Protein AF-R9MIV1-F1 (afdb_monomer_lite)

Foldseek 3Di:
DPPQAADDQCAAQQQQGLLLDPCNLVVQDCGHRSDPNDDDDPVSVVCVVQVNDNHPCPGPCPPDPCPVCQLPPPDDPRSVCRVVSVVVCVVVHPVVSSVVSVVVSVVSVVCCVPPVPPDDPDDDPDPVPPPDDD

pLDDT: mean 86.4, std 15.39, range [37.88, 98.06]

Secondary structure (DSSP, 8-state):
-TT-B-S--SS-TTS--GGG-HHHHTTS---TTBSTTPPP-HHHHHHHHTT--SSGGGSTT-S-GGGTTTT-TT--HHHHTHHHHHHHHHHH-HHHHHHHHHHHHHHHHHHHHHS--SS-SS----TTT-S---

Structure (mmCIF, N/CA/C/O backbone):
data_AF-R9MIV1-F1
#
_entry.id   AF-R9MIV1-F1
#
loop_
_atom_site.group_PDB
_atom_site.id
_atom_site.type_symbol
_atom_site.label_atom_id
_atom_site.label_alt_id
_atom_site.label_comp_id
_atom_site.label_asym_id
_atom_site.label_entity_id
_atom_site.label_seq_id
_atom_site.pdbx_PDB_ins_code
_atom_site.Cartn_x
_atom_site.Cartn_y
_atom_site.Cartn_z
_atom_site.occupancy
_atom_site.B_iso_or_equiv
_atom_site.auth_seq_id
_atom_site.auth_comp_id
_atom_site.auth_asym_id
_atom_site.auth_atom_id
_atom_site.pdbx_PDB_model_num
ATOM 1 N N . MET A 1 1 ? 6.043 11.638 7.474 1.00 81.25 1 MET A N 1
ATOM 2 C CA . MET A 1 1 ? 5.109 11.832 8.616 1.00 81.25 1 MET A CA 1
ATOM 3 C C . MET A 1 1 ? 5.818 11.528 9.929 1.00 81.25 1 MET A C 1
ATOM 5 O O . MET A 1 1 ? 6.495 10.511 10.000 1.00 81.25 1 MET A O 1
ATOM 9 N N . LYS A 1 2 ? 5.679 12.375 10.958 1.00 81.12 2 LYS A N 1
ATOM 10 C CA . LYS A 1 2 ? 6.316 12.145 12.268 1.00 81.12 2 LYS A CA 1
ATOM 11 C C . LYS A 1 2 ? 5.676 10.936 12.967 1.00 81.12 2 LYS A C 1
ATOM 13 O O . LYS A 1 2 ? 4.454 10.849 13.002 1.00 81.12 2 LYS A O 1
ATOM 18 N N . ASN A 1 3 ? 6.492 10.039 13.524 1.00 85.62 3 ASN A N 1
ATOM 19 C CA . ASN A 1 3 ? 6.069 8.878 14.328 1.00 85.62 3 ASN A CA 1
ATOM 20 C C . ASN A 1 3 ? 5.138 7.865 13.626 1.00 85.62 3 ASN A C 1
ATOM 22 O O . ASN A 1 3 ? 4.421 7.129 14.302 1.00 85.62 3 ASN A O 1
ATOM 26 N N . PHE A 1 4 ? 5.142 7.813 12.292 1.00 92.00 4 PHE A N 1
ATOM 27 C CA . PHE A 1 4 ? 4.412 6.805 11.523 1.00 92.00 4 PHE A CA 1
ATOM 28 C C . PHE A 1 4 ? 5.407 5.904 10.795 1.00 92.00 4 PHE A C 1
ATOM 30 O O . PHE A 1 4 ? 5.946 6.285 9.752 1.00 92.00 4 PHE A O 1
ATOM 37 N N . THR A 1 5 ? 5.655 4.730 11.371 1.00 93.25 5 THR A N 1
ATOM 38 C CA . THR A 1 5 ? 6.549 3.710 10.823 1.00 93.25 5 THR A CA 1
ATOM 39 C C . THR A 1 5 ? 5.821 2.380 10.675 1.00 93.25 5 THR A C 1
ATOM 41 O O . THR A 1 5 ? 4.951 2.056 11.483 1.00 93.25 5 THR A O 1
ATOM 44 N N . ARG A 1 6 ? 6.146 1.629 9.620 1.00 94.56 6 ARG A N 1
ATOM 45 C CA . ARG A 1 6 ? 5.585 0.298 9.336 1.00 94.56 6 ARG A CA 1
AT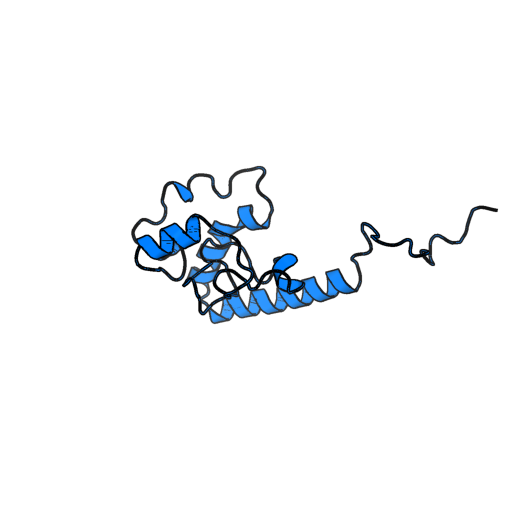OM 46 C C . ARG A 1 6 ? 6.706 -0.666 8.979 1.00 94.56 6 ARG A C 1
ATOM 48 O O . ARG A 1 6 ? 7.730 -0.238 8.450 1.00 94.56 6 ARG A O 1
ATOM 55 N N . LEU A 1 7 ? 6.506 -1.946 9.285 1.00 91.19 7 LEU A N 1
ATOM 56 C CA . LEU A 1 7 ? 7.479 -2.991 8.961 1.00 91.19 7 LEU A CA 1
ATOM 57 C C . LEU A 1 7 ? 7.313 -3.458 7.515 1.00 91.19 7 LEU A C 1
ATOM 59 O O . LEU A 1 7 ? 8.302 -3.615 6.804 1.00 91.19 7 LEU A O 1
ATOM 63 N N . ASP A 1 8 ? 6.070 -3.657 7.069 1.00 92.69 8 ASP A N 1
ATOM 64 C CA . ASP A 1 8 ? 5.791 -4.086 5.702 1.00 92.69 8 ASP A CA 1
ATOM 65 C C . ASP A 1 8 ? 5.557 -2.875 4.788 1.00 92.69 8 ASP A C 1
ATOM 67 O O . ASP A 1 8 ? 4.500 -2.233 4.796 1.00 92.69 8 ASP A O 1
ATOM 71 N N . LEU A 1 9 ? 6.567 -2.569 3.973 1.00 93.06 9 LEU A N 1
ATOM 72 C CA . LEU A 1 9 ? 6.523 -1.492 2.982 1.00 93.06 9 LEU A CA 1
ATOM 73 C C . LEU A 1 9 ? 6.100 -1.979 1.590 1.00 93.06 9 LEU A C 1
ATOM 75 O O . LEU A 1 9 ? 5.984 -1.163 0.677 1.00 93.06 9 LEU A O 1
ATOM 79 N N . SER A 1 10 ? 5.825 -3.280 1.419 1.00 93.25 10 SER A N 1
ATOM 80 C CA . SER A 1 10 ? 5.468 -3.835 0.108 1.00 93.25 10 SER A CA 1
ATOM 81 C C . SER A 1 10 ? 4.101 -3.345 -0.390 1.00 93.25 10 SER A C 1
ATOM 83 O O . SER A 1 10 ? 3.878 -3.137 -1.585 1.00 93.25 10 SER A O 1
ATOM 85 N N . LEU A 1 11 ? 3.196 -3.114 0.561 1.00 95.88 11 LEU A N 1
ATOM 86 C CA . LEU A 1 11 ? 1.829 -2.660 0.363 1.00 95.88 11 LEU A CA 1
ATOM 87 C C . LEU A 1 11 ? 1.529 -1.537 1.355 1.00 95.88 11 LEU A C 1
ATOM 89 O O . LEU A 1 11 ? 1.871 -1.619 2.542 1.00 95.88 11 LEU A O 1
ATOM 93 N N . SER A 1 12 ? 0.867 -0.484 0.885 1.00 95.81 12 SER A N 1
ATOM 94 C CA . SER A 1 12 ? 0.482 0.618 1.752 1.00 95.81 12 SER A CA 1
ATOM 95 C C . SER A 1 12 ? -0.556 0.179 2.782 1.00 95.81 12 SER A C 1
ATOM 97 O O . SER A 1 12 ? -1.288 -0.794 2.592 1.00 95.81 12 SER A O 1
ATOM 99 N N . LEU A 1 13 ? -0.652 0.951 3.864 1.00 96.62 13 LEU A N 1
ATOM 100 C CA . LEU A 1 13 ? -1.673 0.793 4.898 1.00 96.62 13 LEU A CA 1
ATOM 101 C C . LEU A 1 13 ? -3.086 0.669 4.299 1.00 96.62 13 LEU A C 1
ATOM 103 O O . LEU A 1 13 ? -3.898 -0.101 4.809 1.00 96.62 13 LEU A O 1
ATOM 107 N N . CYS A 1 14 ? -3.364 1.413 3.223 1.00 95.50 14 CYS A N 1
ATOM 108 C CA . CYS A 1 14 ? -4.673 1.472 2.583 1.00 95.50 14 CYS A CA 1
ATOM 109 C C . CYS A 1 14 ? -4.838 0.568 1.353 1.00 95.50 14 CYS A C 1
ATOM 111 O O . CYS A 1 14 ? -5.838 0.675 0.653 1.00 95.50 14 CYS A O 1
ATOM 113 N N . GLY A 1 15 ? -3.865 -0.303 1.070 1.00 95.25 15 GLY A N 1
ATOM 114 C CA . GLY A 1 15 ? -3.929 -1.225 -0.067 1.00 95.25 15 GLY A CA 1
ATOM 115 C C . GLY A 1 15 ? -3.344 -0.698 -1.374 1.00 95.25 15 GLY A C 1
ATOM 116 O O . GLY A 1 15 ? -3.360 -1.411 -2.366 1.00 95.25 15 GLY A O 1
ATOM 117 N N . LEU A 1 16 ? -2.782 0.515 -1.403 1.00 93.94 16 LEU A N 1
ATOM 118 C CA . LEU A 1 16 ? -2.031 0.977 -2.575 1.00 93.94 16 LEU A CA 1
ATOM 119 C C . LEU A 1 16 ? -0.730 0.192 -2.707 1.00 93.94 16 LEU A C 1
ATOM 121 O O . LEU A 1 16 ? 0.027 0.038 -1.745 1.00 93.94 16 LEU A O 1
ATOM 125 N N . ASN A 1 17 ? -0.433 -0.244 -3.921 1.00 94.38 17 ASN A N 1
ATOM 126 C CA . ASN A 1 17 ? 0.693 -1.119 -4.181 1.00 94.38 17 ASN A CA 1
ATOM 127 C C . ASN A 1 17 ? 2.036 -0.368 -4.234 1.00 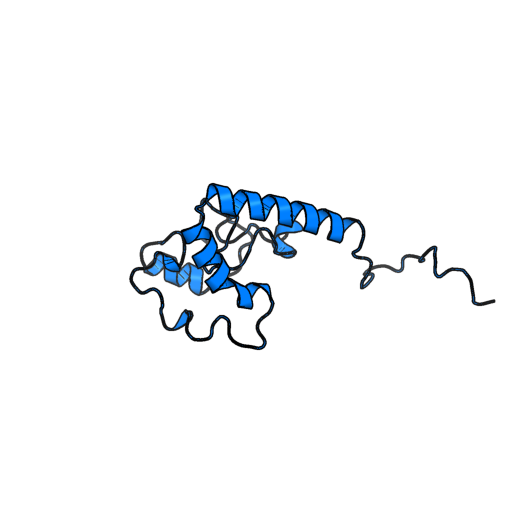94.38 17 ASN A C 1
ATOM 129 O O . ASN A 1 17 ? 2.477 0.072 -5.295 1.00 94.38 17 ASN A O 1
ATOM 133 N N . CYS A 1 18 ? 2.680 -0.188 -3.074 1.00 93.38 18 CYS A N 1
ATOM 134 C CA . CYS A 1 18 ? 3.929 0.568 -2.955 1.00 93.38 18 CYS A CA 1
ATOM 135 C C . CYS A 1 18 ? 5.051 -0.001 -3.836 1.00 93.38 18 CYS A C 1
ATOM 137 O O . CYS A 1 18 ? 5.719 0.783 -4.503 1.00 93.38 18 CYS A O 1
ATOM 139 N N . MET A 1 19 ? 5.209 -1.328 -3.918 1.00 93.00 19 MET A N 1
ATOM 140 C CA . MET A 1 19 ? 6.250 -1.964 -4.748 1.00 93.00 19 MET A CA 1
ATOM 141 C C . MET A 1 19 ? 6.105 -1.702 -6.246 1.00 93.00 19 MET A C 1
ATOM 143 O O . MET A 1 19 ? 7.089 -1.791 -6.969 1.00 93.00 19 MET A O 1
ATOM 147 N N . LEU A 1 20 ? 4.897 -1.374 -6.713 1.00 93.19 20 LEU A N 1
ATOM 148 C CA . LEU A 1 20 ? 4.613 -1.080 -8.122 1.00 93.19 20 LEU A CA 1
ATOM 149 C C . LEU A 1 20 ? 4.410 0.415 -8.385 1.00 93.19 20 LEU A C 1
ATOM 151 O O . LEU A 1 20 ? 4.023 0.818 -9.480 1.00 93.19 20 LEU A O 1
ATOM 155 N N . CYS A 1 21 ? 4.655 1.258 -7.383 1.00 90.44 21 CYS A N 1
ATOM 156 C CA . CYS A 1 21 ? 4.571 2.700 -7.523 1.00 90.44 21 CYS A CA 1
ATOM 157 C C . CYS A 1 21 ? 5.873 3.240 -8.118 1.00 90.44 21 CYS A C 1
ATOM 159 O O . CYS A 1 21 ? 6.939 3.082 -7.523 1.00 90.44 21 CYS A O 1
ATOM 161 N N . SER A 1 22 ? 5.784 3.959 -9.239 1.00 87.00 22 SER A N 1
ATOM 162 C CA . SER A 1 22 ? 6.943 4.595 -9.881 1.00 87.00 22 SER A CA 1
ATOM 163 C C . SER A 1 22 ? 7.729 5.497 -8.926 1.00 87.00 22 SER A C 1
ATOM 165 O O . SER A 1 22 ? 8.952 5.448 -8.926 1.00 87.00 22 SER A O 1
ATOM 167 N N . MET A 1 23 ? 7.045 6.245 -8.052 1.00 90.06 23 MET A N 1
ATOM 168 C CA . MET A 1 23 ? 7.688 7.108 -7.052 1.00 90.06 23 MET A CA 1
ATOM 169 C C . MET A 1 23 ? 8.493 6.324 -6.013 1.00 90.06 23 MET A C 1
ATOM 171 O O . MET A 1 23 ? 9.495 6.827 -5.510 1.00 90.06 23 MET A O 1
ATOM 175 N N . HIS A 1 24 ? 8.042 5.122 -5.647 1.00 91.69 24 HIS A N 1
ATOM 176 C CA . HIS A 1 24 ? 8.780 4.267 -4.721 1.00 91.69 24 HIS A CA 1
ATOM 177 C C . HIS A 1 24 ? 9.966 3.606 -5.424 1.00 91.69 24 HIS A C 1
ATOM 179 O O . HIS A 1 24 ? 11.086 3.673 -4.927 1.00 91.69 24 HIS A O 1
ATOM 185 N N . ILE A 1 25 ? 9.732 3.060 -6.620 1.00 89.94 25 ILE A N 1
ATOM 186 C CA . ILE A 1 25 ? 10.758 2.421 -7.451 1.00 89.94 25 ILE A CA 1
ATOM 187 C C . ILE A 1 25 ? 11.897 3.391 -7.791 1.00 89.94 25 ILE A C 1
ATOM 189 O O . ILE A 1 25 ? 13.059 2.999 -7.765 1.00 89.94 25 ILE A O 1
ATOM 193 N N . SER A 1 26 ? 11.592 4.662 -8.062 1.00 88.25 26 SER A N 1
ATOM 194 C CA . SER A 1 26 ? 12.598 5.688 -8.362 1.00 88.25 26 SER A CA 1
ATOM 195 C C . SER A 1 26 ? 13.298 6.258 -7.118 1.00 88.25 26 SER A C 1
ATOM 197 O O . SER A 1 26 ? 14.070 7.207 -7.236 1.00 88.25 26 SER A O 1
ATOM 199 N N . GLY A 1 27 ? 12.990 5.757 -5.916 1.00 89.75 27 GLY A N 1
ATOM 200 C CA . GLY A 1 27 ? 13.583 6.212 -4.655 1.00 89.75 27 GLY A CA 1
ATOM 201 C C . GLY A 1 27 ? 13.082 7.568 -4.141 1.00 89.75 27 GLY A C 1
ATOM 202 O O . GLY A 1 27 ? 13.616 8.082 -3.162 1.00 89.75 27 GLY A O 1
ATOM 203 N N . HIS A 1 28 ? 12.057 8.167 -4.758 1.00 90.94 28 HIS A N 1
ATOM 204 C CA . HIS A 1 28 ? 11.500 9.458 -4.323 1.00 90.94 28 HIS A CA 1
ATOM 205 C C . HIS A 1 28 ? 10.485 9.333 -3.178 1.00 90.94 28 HIS A C 1
ATOM 207 O O . HIS A 1 28 ? 10.221 10.302 -2.469 1.00 90.94 28 HIS A O 1
ATOM 213 N N . CYS A 1 29 ? 9.893 8.153 -3.006 1.00 92.69 29 CYS A N 1
ATOM 214 C CA . CYS A 1 29 ? 8.959 7.838 -1.935 1.00 92.69 29 CYS A CA 1
ATOM 215 C C . CYS A 1 29 ? 9.514 6.671 -1.110 1.00 92.69 29 CYS A C 1
ATOM 217 O O . CYS A 1 29 ? 9.790 5.614 -1.679 1.00 92.69 29 CYS A O 1
ATOM 219 N N . PRO A 1 30 ? 9.613 6.787 0.224 1.00 93.50 30 PRO A N 1
ATOM 220 C CA . PRO A 1 30 ? 10.144 5.714 1.071 1.00 93.50 30 PRO A CA 1
ATOM 221 C C . PRO A 1 30 ? 9.162 4.539 1.251 1.00 93.50 30 PRO A C 1
ATOM 223 O O . PRO A 1 30 ? 9.466 3.582 1.953 1.00 93.50 30 PRO A O 1
ATOM 226 N N . GLY A 1 31 ? 7.962 4.611 0.665 1.00 94.12 31 GLY A N 1
ATOM 227 C CA . GLY A 1 31 ? 6.874 3.673 0.931 1.00 94.12 31 GLY A CA 1
ATOM 228 C C . GLY A 1 31 ? 6.064 4.071 2.168 1.00 94.12 31 GLY A C 1
ATOM 229 O O . GLY A 1 31 ? 6.517 4.812 3.045 1.00 94.12 31 GLY A O 1
ATOM 230 N N . CYS A 1 32 ? 4.818 3.605 2.242 1.00 95.62 32 CYS A N 1
ATOM 231 C CA . CYS A 1 32 ? 3.884 3.993 3.300 1.00 95.62 32 CYS A CA 1
ATOM 232 C C . CYS A 1 32 ? 4.377 3.532 4.681 1.00 95.62 32 CYS A C 1
ATOM 234 O O . CYS A 1 32 ? 4.307 2.346 5.000 1.00 95.62 32 CYS A O 1
ATOM 236 N N . GLY A 1 33 ? 4.834 4.479 5.506 1.00 95.00 33 GLY A N 1
ATOM 237 C CA . GLY A 1 33 ? 5.448 4.183 6.805 1.00 95.00 33 GLY A CA 1
ATOM 238 C C . GLY A 1 33 ? 6.965 3.964 6.749 1.00 95.00 33 GLY A C 1
ATOM 239 O O . GLY A 1 33 ? 7.553 3.599 7.756 1.00 95.00 33 GLY A O 1
ATOM 240 N N . GLY A 1 34 ? 7.622 4.229 5.618 1.00 93.94 34 GLY A N 1
ATOM 241 C CA . GLY A 1 34 ? 9.081 4.140 5.467 1.00 93.94 34 GLY A CA 1
ATOM 242 C C . GLY A 1 34 ? 9.886 5.320 6.036 1.00 93.94 34 GLY A C 1
ATOM 243 O O . GLY A 1 34 ? 11.080 5.412 5.786 1.00 93.94 34 GLY A O 1
ATOM 244 N N . GLY A 1 35 ? 9.263 6.237 6.790 1.00 87.94 35 GLY A N 1
ATOM 245 C CA . GLY A 1 35 ? 9.965 7.354 7.445 1.00 87.94 35 GLY A CA 1
ATOM 246 C C . GLY A 1 35 ? 9.918 8.700 6.705 1.00 87.94 35 GLY A C 1
ATOM 247 O O . GLY A 1 35 ? 8.853 9.121 6.226 1.00 87.94 35 GLY A O 1
ATOM 248 N N . GLU A 1 36 ? 11.042 9.426 6.716 1.00 85.12 36 GLU A N 1
ATOM 249 C CA . GLU A 1 36 ? 11.190 10.756 6.102 1.00 85.12 36 GLU A CA 1
ATOM 250 C C . GLU A 1 36 ? 10.938 10.711 4.586 1.00 85.12 36 GLU A C 1
ATOM 252 O O . GLU A 1 36 ? 11.225 9.720 3.927 1.00 85.12 36 GLU A O 1
ATOM 257 N N . GLY A 1 37 ? 10.328 11.763 4.031 1.00 83.75 37 GLY A N 1
ATOM 258 C CA . GLY A 1 37 ? 9.868 11.799 2.632 1.00 83.75 37 GLY A CA 1
ATOM 259 C C . GLY A 1 37 ? 8.394 11.418 2.432 1.00 83.75 37 GLY A C 1
ATOM 260 O O . GLY A 1 37 ? 7.787 11.805 1.435 1.00 83.75 37 GLY A O 1
ATOM 261 N N . ASN A 1 38 ? 7.757 10.756 3.409 1.00 88.25 38 ASN A N 1
ATOM 262 C CA . ASN A 1 38 ? 6.309 10.525 3.367 1.00 88.25 38 ASN A CA 1
ATOM 263 C C . ASN A 1 38 ? 5.512 11.818 3.577 1.00 88.25 38 ASN A C 1
ATOM 265 O O . ASN A 1 38 ? 5.560 12.412 4.667 1.00 88.25 38 ASN A O 1
ATOM 269 N N . GLN A 1 39 ? 4.709 12.167 2.570 1.00 85.88 39 GLN A N 1
ATOM 270 C CA . GLN A 1 39 ? 3.722 13.246 2.614 1.00 85.88 39 GLN A CA 1
ATOM 271 C C . GLN A 1 39 ? 2.681 13.020 3.715 1.00 85.88 39 GLN A C 1
ATOM 273 O O . GLN A 1 39 ? 2.484 11.903 4.204 1.00 85.88 39 GLN A O 1
ATOM 278 N N . SER A 1 40 ? 2.000 14.092 4.123 1.00 89.94 40 SER A N 1
ATOM 279 C CA . SER A 1 40 ? 0.907 13.967 5.089 1.00 89.94 40 SER A CA 1
ATOM 280 C C . SER A 1 40 ? -0.244 13.144 4.496 1.00 89.94 40 SER A C 1
ATOM 282 O O . SER A 1 40 ? -0.715 13.410 3.395 1.00 89.94 40 SER A O 1
ATOM 284 N N . CYS A 1 41 ? -0.701 12.129 5.229 1.00 93.19 41 CYS A N 1
ATOM 285 C CA . CYS A 1 41 ? -1.764 11.228 4.793 1.00 93.19 41 CYS A CA 1
ATOM 286 C C . CYS A 1 41 ? -2.876 11.190 5.848 1.00 93.19 41 CYS A C 1
ATOM 288 O O . CYS A 1 41 ? -2.607 11.030 7.040 1.00 93.19 41 CYS A O 1
ATOM 290 N N . LYS A 1 42 ? -4.135 11.361 5.421 1.00 94.44 42 LYS A N 1
ATOM 291 C CA . LYS A 1 42 ? -5.310 11.275 6.308 1.00 94.44 42 LYS A CA 1
ATOM 292 C C . LYS A 1 42 ? -5.501 9.853 6.847 1.00 94.44 42 LYS A C 1
ATOM 294 O O . LYS A 1 42 ? -5.689 9.693 8.044 1.00 94.44 42 LYS A O 1
ATOM 299 N N . ILE A 1 43 ? -5.343 8.836 5.997 1.00 95.06 43 ILE A N 1
ATOM 300 C CA . ILE A 1 43 ? -5.523 7.428 6.387 1.00 95.06 43 ILE A CA 1
ATOM 301 C C . ILE A 1 43 ? -4.455 6.985 7.396 1.00 95.06 43 ILE A C 1
ATOM 303 O O . ILE A 1 43 ? -4.766 6.296 8.360 1.00 95.06 43 ILE A O 1
ATOM 307 N N . ALA A 1 44 ? -3.206 7.432 7.235 1.00 95.56 44 ALA A N 1
ATOM 308 C CA . ALA A 1 44 ? -2.149 7.153 8.208 1.00 95.56 44 ALA A CA 1
ATOM 309 C C . ALA A 1 44 ? -2.383 7.842 9.565 1.00 95.56 44 ALA A C 1
ATOM 311 O O . ALA A 1 44 ? -2.008 7.302 10.598 1.00 95.56 44 ALA A O 1
ATOM 312 N N . ARG A 1 45 ? -3.003 9.030 9.588 1.00 95.81 45 ARG A N 1
ATOM 313 C CA . ARG A 1 45 ? -3.417 9.673 10.848 1.00 95.81 45 ARG A CA 1
ATOM 314 C C . ARG A 1 45 ? -4.559 8.913 11.513 1.00 95.81 45 ARG A C 1
ATOM 316 O O . ARG A 1 45 ? -4.429 8.565 12.680 1.00 95.81 45 ARG A O 1
ATOM 323 N N . CYS A 1 46 ? -5.581 8.562 10.735 1.00 96.62 46 CYS A N 1
ATOM 324 C CA . CYS A 1 46 ? -6.680 7.713 11.184 1.00 96.62 46 CYS A CA 1
ATOM 325 C C . CYS A 1 46 ? -6.158 6.392 11.780 1.00 96.62 46 CYS A C 1
ATOM 327 O O . CYS A 1 46 ? -6.524 6.039 12.893 1.00 96.62 46 CYS A O 1
ATOM 329 N N . SER A 1 47 ? -5.212 5.688 11.146 1.00 95.88 47 SER A N 1
ATOM 330 C CA . SER A 1 47 ? -4.690 4.457 11.760 1.00 95.88 47 SER A CA 1
ATOM 331 C C . SER A 1 47 ? -3.991 4.706 13.094 1.00 95.88 47 SER A C 1
ATOM 333 O O . SER A 1 47 ? -4.153 3.904 14.007 1.00 95.88 47 SER A O 1
ATOM 335 N N . MET A 1 48 ? -3.259 5.812 13.254 1.00 94.81 48 MET A N 1
ATOM 336 C CA . MET A 1 48 ? -2.637 6.153 14.536 1.00 94.81 48 MET A CA 1
ATOM 337 C C . MET A 1 48 ? -3.659 6.418 15.647 1.00 94.81 48 MET A C 1
ATOM 339 O O . MET A 1 48 ? -3.375 6.090 16.796 1.00 94.81 48 MET A O 1
ATOM 343 N N . GLU A 1 49 ? -4.828 6.957 15.306 1.00 95.50 49 GLU A N 1
ATOM 344 C CA . GLU A 1 49 ? -5.945 7.194 16.231 1.00 95.50 49 GLU A CA 1
ATOM 345 C C . GLU A 1 49 ? -6.684 5.889 16.588 1.00 95.50 49 GLU A C 1
ATOM 347 O O . GLU A 1 49 ? -7.124 5.722 17.722 1.00 95.50 49 GLU A O 1
ATOM 352 N N . HIS A 1 50 ? -6.726 4.912 15.675 1.00 95.69 50 HIS A N 1
ATOM 353 C CA . HIS A 1 50 ? -7.425 3.628 15.853 1.00 95.69 50 HIS A CA 1
ATOM 354 C C . HIS A 1 50 ? -6.491 2.473 16.271 1.00 95.69 50 HIS A C 1
ATOM 356 O O . HIS A 1 50 ? -6.728 1.306 15.952 1.00 95.69 50 HIS A O 1
ATOM 362 N N . GLY A 1 51 ? -5.406 2.776 16.992 1.00 94.31 51 GLY A N 1
ATOM 363 C CA . GLY A 1 51 ? -4.526 1.754 17.576 1.00 94.31 51 GLY A CA 1
ATOM 364 C C . GLY A 1 51 ? -3.480 1.161 16.626 1.00 94.31 51 GLY A C 1
ATOM 365 O O . GLY A 1 51 ? -2.929 0.102 16.914 1.00 94.31 51 GLY A O 1
ATOM 366 N N . ARG A 1 52 ? -3.171 1.852 15.524 1.00 95.44 52 ARG A N 1
ATOM 367 C CA . ARG A 1 52 ? -2.112 1.529 14.547 1.00 95.44 52 ARG A CA 1
ATOM 368 C C . ARG A 1 52 ? -2.237 0.129 13.928 1.00 95.44 52 ARG A C 1
ATOM 370 O O . ARG A 1 52 ? -1.270 -0.632 13.968 1.00 95.44 52 ARG A O 1
ATOM 377 N N . PRO A 1 53 ? -3.386 -0.235 13.328 1.00 95.81 53 PRO A N 1
ATOM 378 C CA . PRO A 1 53 ? -3.466 -1.478 12.574 1.00 95.81 53 PRO A CA 1
ATOM 379 C C . PRO A 1 53 ? -2.447 -1.462 11.424 1.00 95.81 53 PRO A C 1
ATOM 381 O O . PRO A 1 53 ? -2.274 -0.443 10.756 1.00 95.81 53 PRO A O 1
ATOM 384 N N . GLU A 1 54 ? -1.798 -2.601 11.168 1.00 95.06 54 GLU A N 1
ATOM 385 C CA . GLU A 1 54 ? -0.779 -2.712 10.107 1.00 95.06 54 GLU A CA 1
ATOM 386 C C . GLU A 1 54 ? -1.364 -2.428 8.708 1.00 95.06 54 GLU A C 1
ATOM 388 O O . GLU A 1 54 ? -0.671 -1.921 7.822 1.00 95.06 54 GLU A O 1
ATOM 393 N N . TYR A 1 55 ? -2.657 -2.722 8.533 1.00 97.00 55 TYR A N 1
ATOM 394 C CA . TYR A 1 55 ?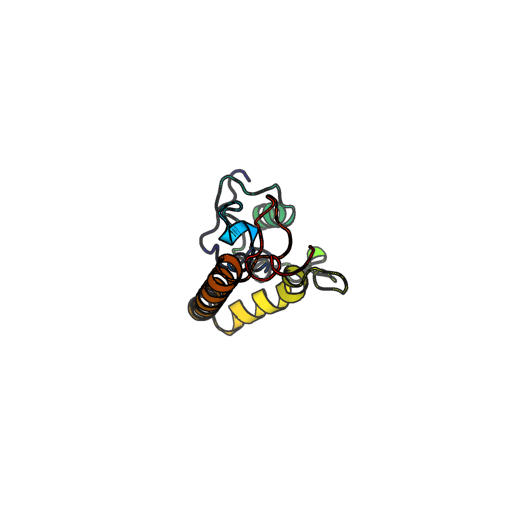 -3.458 -2.474 7.334 1.00 97.00 55 TYR A CA 1
ATOM 395 C C . TYR A 1 55 ? -4.867 -2.038 7.721 1.00 97.00 55 TYR A C 1
ATOM 397 O O . TYR A 1 55 ? -5.397 -2.488 8.738 1.00 97.00 55 TYR A O 1
ATOM 405 N N . CYS A 1 56 ? -5.519 -1.227 6.88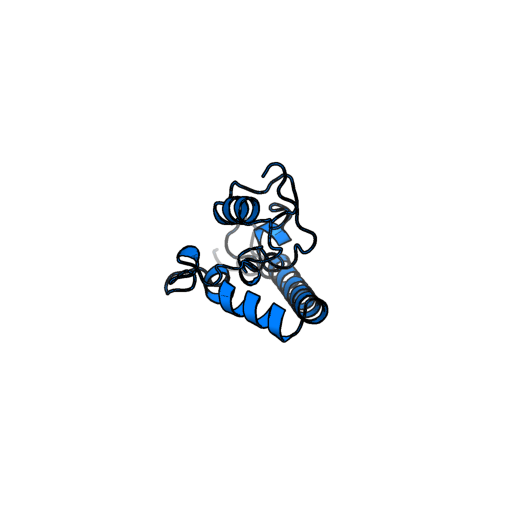9 1.00 97.00 56 CYS A N 1
ATOM 406 C CA . CYS A 1 56 ? -6.894 -0.797 7.137 1.00 97.00 56 CYS A CA 1
ATOM 407 C C . CYS A 1 56 ? -7.864 -1.974 7.293 1.00 97.00 56 CYS A C 1
ATOM 409 O O . CYS A 1 56 ? -8.709 -1.907 8.176 1.00 97.00 56 CYS A O 1
ATOM 411 N N . ASN A 1 57 ? -7.694 -3.077 6.551 1.00 96.25 57 ASN A N 1
ATOM 412 C CA . ASN A 1 57 ? -8.522 -4.284 6.703 1.00 96.25 57 ASN A CA 1
ATOM 413 C C . ASN A 1 57 ? -8.320 -5.048 8.027 1.00 96.25 57 ASN A C 1
ATOM 415 O O . ASN A 1 57 ? -8.975 -6.061 8.263 1.00 96.25 57 ASN A O 1
ATOM 419 N N . LYS A 1 58 ? -7.410 -4.585 8.892 1.00 96.19 58 LYS A N 1
ATOM 420 C CA . LYS A 1 58 ? -7.241 -5.058 10.275 1.00 96.19 58 LYS A CA 1
ATOM 421 C C . LYS A 1 58 ? -7.818 -4.089 11.311 1.00 96.19 58 LYS A C 1
ATOM 423 O O . LYS A 1 58 ? -7.787 -4.400 12.499 1.00 96.19 58 LYS A O 1
ATOM 428 N N . CYS A 1 59 ? -8.329 -2.931 10.892 1.00 97.38 59 CYS A N 1
ATOM 429 C CA . CYS A 1 59 ? -9.085 -2.046 11.770 1.00 97.38 59 CYS A CA 1
ATOM 430 C C . CYS A 1 59 ? -10.427 -2.697 12.135 1.00 97.38 59 CYS A C 1
ATOM 432 O O . CYS A 1 59 ? -11.063 -3.321 11.289 1.00 97.38 59 CYS A O 1
ATOM 434 N N . LYS A 1 60 ? -10.882 -2.521 13.380 1.00 96.19 60 LYS A N 1
ATOM 435 C CA . LYS A 1 60 ? -12.165 -3.071 13.858 1.00 96.19 60 LYS A CA 1
ATOM 436 C C . LYS A 1 60 ? -13.381 -2.468 13.153 1.00 96.19 60 LYS A C 1
ATOM 438 O O . LYS A 1 60 ? -14.428 -3.095 13.110 1.00 96.19 60 LYS A O 1
ATOM 443 N N . GLU A 1 61 ? -13.226 -1.260 12.626 1.00 96.12 61 GLU A N 1
ATOM 444 C CA . GLU A 1 61 ? -14.270 -0.522 11.912 1.00 96.12 61 GLU A CA 1
ATOM 445 C C . GLU A 1 61 ? -14.238 -0.778 10.403 1.00 96.12 61 GLU A C 1
ATOM 447 O O . GLU A 1 61 ? -14.992 -0.166 9.658 1.00 96.12 61 GLU A O 1
ATOM 452 N N . TYR A 1 62 ? -13.345 -1.645 9.923 1.00 95.12 62 TYR A N 1
ATOM 453 C CA . TYR A 1 62 ? -13.257 -1.943 8.503 1.00 95.12 62 TYR A CA 1
ATOM 454 C C . TYR A 1 62 ? -14.333 -2.953 8.068 1.00 95.12 62 TYR A C 1
ATOM 456 O O . TYR A 1 62 ? -14.479 -3.984 8.727 1.00 95.12 62 TYR A O 1
ATOM 464 N N . PRO A 1 63 ? -15.003 -2.747 6.919 1.00 94.56 63 PRO A N 1
ATOM 465 C CA . PRO A 1 63 ? -14.925 -1.575 6.041 1.00 94.56 63 PRO A CA 1
ATOM 466 C C . PRO A 1 63 ? -15.672 -0.363 6.629 1.00 94.56 63 PRO A C 1
ATOM 468 O O . PRO A 1 63 ? -16.792 -0.499 7.108 1.00 94.56 63 PRO A O 1
ATOM 471 N N . CYS A 1 64 ? -15.062 0.824 6.552 1.00 95.19 64 CYS A N 1
ATOM 472 C CA . CYS A 1 64 ? -15.645 2.087 7.025 1.00 95.19 64 CYS A CA 1
ATOM 473 C C . CYS A 1 64 ? -16.003 3.020 5.857 1.00 95.19 64 CYS A C 1
ATOM 475 O O . CYS A 1 64 ? -15.668 2.731 4.707 1.00 95.19 64 CYS A O 1
ATOM 477 N N . GLU A 1 65 ? -16.603 4.178 6.152 1.00 94.44 65 GLU A N 1
ATOM 478 C CA . GLU A 1 65 ? -16.978 5.213 5.167 1.00 94.44 65 GLU A CA 1
ATOM 479 C C . GL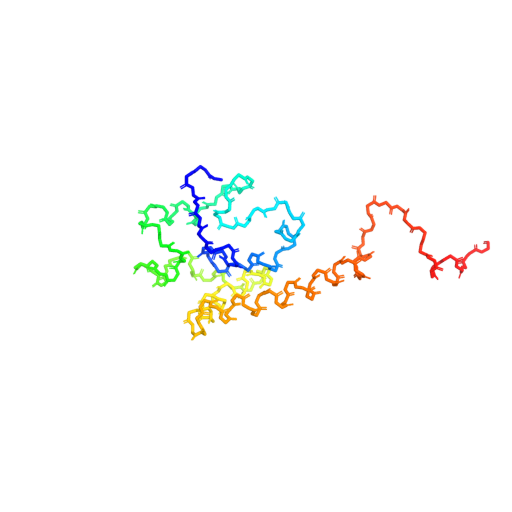U A 1 65 ? -15.825 5.631 4.239 1.00 94.44 65 GLU A C 1
ATOM 481 O O . GLU A 1 65 ? -16.034 5.917 3.066 1.00 94.44 65 GLU A O 1
ATOM 486 N N . THR A 1 66 ? -14.574 5.583 4.719 1.00 91.44 66 THR A N 1
ATOM 487 C CA . THR A 1 66 ? -13.395 5.901 3.892 1.00 91.44 66 THR A CA 1
ATOM 488 C C . THR A 1 66 ? -13.253 4.942 2.709 1.00 91.44 66 THR A C 1
ATOM 490 O O . THR A 1 66 ? -12.682 5.309 1.687 1.00 91.44 66 THR A O 1
ATOM 493 N N . TYR A 1 67 ? -13.745 3.708 2.851 1.00 91.88 67 TYR A N 1
ATOM 494 C CA . TYR A 1 67 ? -13.691 2.658 1.837 1.00 91.88 67 TYR A CA 1
ATOM 495 C C . TYR A 1 67 ? -14.970 2.555 0.999 1.00 91.88 67 TYR A C 1
ATOM 497 O O . TYR A 1 67 ? -15.048 1.708 0.101 1.00 91.88 67 TYR A O 1
ATOM 505 N N . GLU A 1 68 ? -15.962 3.409 1.235 1.00 91.25 68 GLU A N 1
ATOM 506 C CA . GLU A 1 68 ? -17.136 3.493 0.376 1.00 91.25 68 GLU A CA 1
ATOM 507 C C . GLU A 1 68 ? -16.740 4.150 -0.953 1.00 91.25 68 GLU A C 1
ATOM 509 O O . GLU A 1 68 ? -16.235 5.268 -0.989 1.00 91.25 68 GLU A O 1
ATOM 514 N N . GLY A 1 69 ? -16.858 3.412 -2.061 1.00 86.75 69 GLY A N 1
ATOM 515 C CA . GLY A 1 69 ? -16.489 3.907 -3.395 1.00 86.75 69 GLY A CA 1
ATOM 516 C C . GLY A 1 69 ? -15.012 4.286 -3.594 1.00 86.75 69 GLY A C 1
ATOM 517 O O . GLY A 1 69 ? -14.676 4.873 -4.616 1.00 86.75 69 GLY A O 1
ATOM 518 N N . ILE A 1 70 ? -14.109 3.951 -2.666 1.00 86.06 70 ILE A N 1
ATOM 519 C CA . ILE A 1 70 ? -12.680 4.317 -2.749 1.00 86.06 70 ILE A CA 1
ATOM 520 C C . ILE A 1 70 ? -11.979 3.751 -4.002 1.00 86.06 70 ILE A C 1
ATOM 522 O O . ILE A 1 70 ? -10.964 4.285 -4.450 1.00 86.06 70 ILE A O 1
ATOM 526 N N . ASP A 1 71 ? -12.516 2.664 -4.553 1.00 85.00 71 ASP A N 1
ATOM 527 C CA . ASP A 1 71 ? -12.108 1.956 -5.769 1.00 85.00 71 ASP A CA 1
ATOM 528 C C . ASP A 1 71 ? -13.109 2.133 -6.930 1.00 85.00 71 ASP A C 1
ATOM 530 O O . ASP A 1 71 ? -13.090 1.367 -7.895 1.00 85.00 71 ASP A O 1
ATOM 534 N N . ALA A 1 72 ? -13.998 3.130 -6.847 1.00 84.56 72 ALA A N 1
ATOM 535 C CA . ALA A 1 72 ? -14.958 3.443 -7.902 1.00 84.56 72 ALA A CA 1
ATOM 536 C C . ALA A 1 72 ? -14.279 3.980 -9.183 1.00 84.56 72 ALA A C 1
ATOM 538 O O . ALA A 1 72 ? -13.076 4.265 -9.219 1.00 84.56 72 ALA A O 1
ATOM 539 N N . PHE A 1 73 ? -15.069 4.077 -10.258 1.00 64.50 73 PHE A N 1
ATOM 540 C CA . PHE A 1 73 ? -14.639 4.493 -11.600 1.00 64.50 73 PHE A CA 1
ATOM 541 C C . PHE A 1 73 ? -13.929 5.865 -11.617 1.00 64.50 73 PHE A C 1
ATOM 543 O O . PHE A 1 73 ? -14.249 6.736 -10.816 1.00 64.50 73 PHE A O 1
ATOM 550 N N . ASP A 1 74 ? -12.988 6.036 -12.559 1.00 66.25 74 ASP A N 1
ATOM 551 C CA . ASP A 1 74 ? -12.056 7.181 -12.716 1.00 66.25 74 ASP A CA 1
ATOM 552 C C . ASP A 1 74 ? -10.912 7.266 -11.680 1.00 66.25 74 ASP A C 1
ATOM 554 O O . ASP A 1 74 ? -10.149 8.229 -11.618 1.00 66.25 74 ASP A O 1
ATOM 558 N N . SER A 1 75 ? -10.724 6.215 -10.879 1.00 66.06 75 SER A N 1
ATOM 559 C CA . SER A 1 75 ? -9.528 6.067 -10.051 1.00 66.06 75 SER A CA 1
ATOM 560 C C . SER A 1 75 ? -8.349 5.498 -10.857 1.00 66.06 75 SER A C 1
ATOM 562 O O . SER A 1 75 ? -8.509 4.611 -11.698 1.00 66.06 75 SER A O 1
ATOM 564 N N . PHE A 1 76 ? -7.128 5.990 -10.600 1.00 76.44 76 PHE A N 1
ATOM 565 C CA . PHE A 1 76 ? -5.907 5.385 -11.151 1.00 76.44 76 PHE A CA 1
ATOM 566 C C . PHE A 1 76 ? -5.862 3.884 -10.825 1.00 76.44 76 PHE A C 1
ATOM 568 O O . PHE A 1 76 ? -6.309 3.470 -9.756 1.00 76.44 76 PHE A O 1
ATOM 575 N N . ILE A 1 77 ? -5.249 3.076 -11.699 1.00 77.94 77 ILE A N 1
ATOM 576 C CA . ILE A 1 77 ? -5.189 1.605 -11.566 1.00 77.94 77 ILE A CA 1
ATOM 577 C C . ILE A 1 77 ? -4.735 1.128 -10.170 1.00 77.94 77 ILE A C 1
ATOM 579 O O . ILE A 1 77 ? -5.185 0.094 -9.680 1.00 77.94 77 ILE A O 1
ATOM 583 N N . THR A 1 78 ? -3.873 1.899 -9.500 1.00 76.94 78 THR A N 1
ATOM 584 C CA . THR A 1 78 ? -3.388 1.626 -8.141 1.00 76.94 78 THR A CA 1
ATOM 585 C C . THR A 1 78 ? -4.460 1.811 -7.067 1.00 76.94 78 THR A C 1
ATOM 587 O O . THR A 1 78 ? -4.508 1.019 -6.132 1.00 76.94 78 THR A O 1
ATOM 590 N N . HIS A 1 79 ? -5.334 2.810 -7.198 1.00 86.75 79 HIS A N 1
ATOM 591 C CA . HIS A 1 79 ? -6.496 2.993 -6.323 1.00 86.75 79 HIS A CA 1
ATOM 592 C C . HIS A 1 79 ? -7.590 1.968 -6.624 1.00 86.75 79 HIS A C 1
ATOM 594 O O . HIS A 1 79 ? -8.144 1.374 -5.699 1.00 86.75 79 HIS A O 1
ATOM 600 N N . TYR A 1 80 ? -7.843 1.701 -7.907 1.00 89.12 80 TYR A N 1
ATOM 601 C CA . TYR A 1 80 ? -8.838 0.723 -8.348 1.00 89.12 80 TYR A CA 1
ATOM 602 C C . TYR A 1 80 ? -8.604 -0.675 -7.748 1.00 89.12 80 TYR A C 1
ATOM 604 O O . TYR A 1 80 ? -9.545 -1.387 -7.407 1.00 89.12 80 TYR A O 1
ATOM 612 N N . ASN A 1 81 ? -7.341 -1.072 -7.568 1.00 91.56 81 ASN A N 1
ATOM 613 C CA . ASN A 1 81 ? -6.998 -2.381 -7.015 1.00 91.56 81 ASN A CA 1
ATOM 614 C C . ASN A 1 81 ? -6.844 -2.408 -5.488 1.00 91.56 81 ASN A C 1
ATOM 616 O O . ASN A 1 81 ? -6.630 -3.484 -4.944 1.00 91.56 81 ASN A O 1
ATOM 620 N N . GLN A 1 82 ? -6.986 -1.293 -4.762 1.00 91.56 82 GLN A N 1
ATOM 621 C CA . GLN A 1 82 ? -6.571 -1.247 -3.352 1.00 91.56 82 GLN A CA 1
ATOM 622 C C . GLN A 1 82 ? -7.317 -2.243 -2.440 1.00 91.56 82 GLN A C 1
ATOM 624 O O . GLN A 1 82 ? -6.706 -2.855 -1.566 1.00 91.56 82 GLN A O 1
ATOM 629 N N . LYS A 1 83 ? -8.627 -2.456 -2.654 1.00 93.56 83 LYS A N 1
ATOM 630 C CA . LYS A 1 83 ? -9.406 -3.454 -1.898 1.00 93.56 83 LYS A CA 1
ATOM 631 C C . LYS A 1 83 ? -8.979 -4.868 -2.272 1.00 93.56 83 LYS A C 1
ATOM 633 O O . LYS A 1 83 ? -8.676 -5.668 -1.393 1.00 93.56 83 LYS A O 1
ATOM 638 N N . LYS A 1 84 ? -8.865 -5.129 -3.577 1.00 94.12 84 LYS A N 1
ATOM 639 C CA . LYS A 1 84 ? -8.436 -6.422 -4.123 1.00 94.12 84 LYS A CA 1
ATOM 640 C C . LYS A 1 84 ? -7.042 -6.807 -3.631 1.00 94.12 84 LYS A C 1
ATOM 642 O O . LYS A 1 84 ? -6.822 -7.961 -3.288 1.00 94.12 84 LYS A O 1
ATOM 647 N N . ASP A 1 85 ? -6.120 -5.854 -3.539 1.00 95.81 85 ASP A N 1
ATOM 648 C CA . ASP A 1 85 ? -4.757 -6.080 -3.055 1.00 95.81 85 ASP A CA 1
ATOM 649 C C . ASP A 1 85 ? -4.738 -6.386 -1.544 1.00 95.81 85 ASP A C 1
ATOM 651 O O . ASP A 1 85 ? -4.042 -7.309 -1.113 1.00 95.81 85 ASP A O 1
ATOM 655 N N . LEU A 1 86 ? -5.552 -5.689 -0.733 1.00 96.19 86 LEU A N 1
ATOM 656 C CA . LEU A 1 86 ? -5.728 -6.009 0.694 1.00 96.19 86 LEU A CA 1
ATOM 657 C C . LEU A 1 86 ? -6.308 -7.416 0.902 1.00 96.19 86 LEU A C 1
ATOM 659 O O . LEU A 1 86 ? -5.803 -8.175 1.736 1.00 96.19 86 LEU A O 1
ATOM 663 N N . GLU A 1 87 ? -7.351 -7.762 0.147 1.00 96.31 87 GLU A N 1
ATOM 664 C CA . GLU A 1 87 ? -8.013 -9.069 0.187 1.00 96.31 87 GLU A CA 1
ATOM 665 C C . GLU A 1 87 ? -7.080 -10.183 -0.282 1.00 96.31 87 GLU A C 1
ATOM 667 O O . GLU A 1 87 ? -6.930 -11.195 0.402 1.00 96.31 87 GLU A O 1
ATOM 672 N N . LYS A 1 88 ? -6.385 -9.982 -1.406 1.00 97.56 88 LYS A N 1
ATOM 673 C CA . LYS A 1 88 ? -5.440 -10.953 -1.956 1.00 97.56 88 LYS A CA 1
ATOM 674 C C . LYS A 1 88 ? -4.313 -11.226 -0.975 1.00 97.56 88 LYS A C 1
ATOM 676 O O . LYS A 1 88 ? -4.070 -12.386 -0.653 1.00 97.56 88 LYS A O 1
ATOM 681 N N . ARG A 1 89 ? -3.671 -10.179 -0.448 1.00 96.62 89 ARG A N 1
ATOM 682 C CA . ARG A 1 89 ? -2.622 -10.304 0.574 1.00 96.62 89 ARG A CA 1
ATOM 683 C C . ARG A 1 89 ? -3.117 -11.081 1.794 1.00 96.62 89 ARG A C 1
ATOM 685 O O . ARG A 1 89 ? -2.382 -11.900 2.341 1.00 96.62 89 ARG A O 1
ATOM 692 N N . GLN A 1 90 ? -4.352 -10.831 2.232 1.00 95.88 90 GLN A N 1
ATOM 693 C CA . GLN A 1 90 ? -4.958 -11.575 3.333 1.00 95.88 90 GLN A CA 1
ATOM 694 C C . GLN A 1 90 ? -5.215 -13.046 2.974 1.00 95.88 90 GLN A C 1
ATOM 696 O O . GLN A 1 90 ? -4.994 -13.904 3.824 1.00 95.88 90 GLN A O 1
ATOM 701 N N . GLY A 1 91 ? -5.661 -13.332 1.751 1.00 97.88 91 GLY A N 1
ATOM 702 C CA . GLY A 1 91 ? -6.005 -14.678 1.295 1.00 97.88 91 GLY A CA 1
ATOM 703 C C . GLY A 1 91 ? -4.796 -15.578 1.043 1.00 97.88 91 GLY A C 1
ATOM 704 O O . GLY A 1 91 ? -4.814 -16.738 1.441 1.00 97.88 91 GLY A O 1
ATOM 705 N N . ILE A 1 92 ? -3.737 -15.053 0.418 1.00 97.69 92 ILE A N 1
ATOM 706 C CA . ILE A 1 92 ? -2.539 -15.842 0.062 1.00 97.69 92 ILE A CA 1
ATOM 707 C C . ILE A 1 92 ? -1.411 -15.736 1.096 1.00 97.69 92 ILE A C 1
ATOM 709 O O . ILE A 1 92 ? -0.439 -16.485 1.042 1.00 97.69 92 ILE A O 1
ATOM 713 N N . GLY A 1 93 ? -1.535 -14.811 2.050 1.00 96.56 93 GLY A N 1
ATOM 714 C CA . GLY A 1 93 ? -0.538 -14.561 3.082 1.00 96.56 93 GLY A CA 1
ATOM 715 C C . GLY A 1 93 ? 0.593 -13.627 2.644 1.00 96.56 93 GLY A C 1
ATOM 716 O O . GLY A 1 93 ? 0.846 -13.387 1.463 1.00 96.56 93 GLY A O 1
ATOM 717 N N . VAL A 1 94 ? 1.297 -13.089 3.645 1.00 94.44 94 VAL A N 1
ATOM 718 C CA . VAL A 1 94 ? 2.345 -12.069 3.465 1.00 94.44 94 VAL A CA 1
ATOM 719 C C . VAL A 1 94 ? 3.486 -12.531 2.557 1.00 94.44 94 VAL A C 1
ATOM 721 O O . VAL A 1 94 ? 3.792 -11.797 1.619 1.00 94.44 94 VAL A O 1
ATOM 724 N N . PRO A 1 95 ? 4.108 -13.710 2.771 1.00 96.94 95 PRO A N 1
ATOM 725 C CA . PRO A 1 95 ? 5.299 -14.078 2.008 1.00 96.94 95 PRO A CA 1
ATOM 726 C C . PRO A 1 95 ? 5.003 -14.277 0.520 1.00 96.94 95 PRO A C 1
ATOM 728 O O . PRO A 1 95 ? 5.742 -13.765 -0.316 1.00 96.94 95 PRO A O 1
ATOM 731 N N . ALA A 1 96 ? 3.895 -14.955 0.196 1.00 98.06 96 ALA A N 1
ATOM 732 C CA . ALA A 1 96 ? 3.478 -15.199 -1.183 1.00 98.06 96 ALA A CA 1
ATOM 733 C C . ALA A 1 96 ? 3.111 -13.895 -1.902 1.00 98.06 96 ALA A C 1
ATOM 735 O O . ALA A 1 96 ? 3.535 -13.671 -3.032 1.00 98.06 96 ALA A O 1
ATOM 736 N N . TYR A 1 97 ? 2.386 -12.998 -1.225 1.00 97.19 97 TYR A N 1
ATOM 737 C CA . TYR A 1 97 ? 2.077 -11.685 -1.783 1.00 97.19 97 TYR A CA 1
ATOM 738 C C . TYR A 1 97 ? 3.345 -10.871 -2.046 1.00 97.19 97 TYR A C 1
ATOM 740 O O . TYR A 1 97 ? 3.503 -10.304 -3.120 1.00 97.19 97 TYR A O 1
ATOM 748 N N . GLN A 1 98 ? 4.275 -10.827 -1.090 1.00 95.94 98 GLN A N 1
ATOM 749 C CA . GLN A 1 98 ? 5.524 -10.090 -1.258 1.00 95.94 98 GLN A CA 1
ATOM 750 C C . GLN A 1 98 ? 6.403 -10.648 -2.381 1.00 95.94 98 GLN A C 1
ATOM 752 O O . GLN A 1 98 ? 7.052 -9.858 -3.059 1.00 95.94 98 GLN A O 1
ATOM 757 N N . GLU A 1 99 ? 6.425 -11.967 -2.585 1.00 97.69 99 GLU A N 1
ATOM 758 C CA . GLU A 1 99 ? 7.146 -12.575 -3.708 1.00 97.69 99 GLU A CA 1
ATOM 759 C C . GLU A 1 99 ? 6.555 -12.141 -5.047 1.00 97.69 99 GLU A C 1
ATOM 761 O O . GLU A 1 99 ? 7.272 -11.591 -5.878 1.00 97.69 99 GLU A O 1
ATOM 766 N N . GLU A 1 100 ? 5.232 -12.235 -5.202 1.00 97.12 100 GLU A N 1
ATOM 767 C CA . GLU A 1 100 ? 4.552 -11.747 -6.406 1.00 97.12 100 GLU A CA 1
ATOM 768 C C . GLU A 1 100 ? 4.839 -10.255 -6.657 1.00 97.12 100 GLU A C 1
ATOM 770 O O . GLU A 1 100 ? 5.038 -9.820 -7.794 1.00 97.12 100 GLU A O 1
ATOM 775 N N . GLN A 1 101 ? 4.887 -9.446 -5.595 1.00 95.88 101 GLN A N 1
ATOM 776 C CA . GLN A 1 101 ? 5.207 -8.028 -5.713 1.00 95.88 101 GLN A CA 1
ATOM 777 C C . GLN A 1 101 ? 6.665 -7.761 -6.093 1.00 95.88 101 GLN A C 1
ATOM 779 O O . GLN A 1 101 ? 6.909 -6.799 -6.823 1.00 95.88 101 GLN A O 1
ATOM 784 N N . ARG A 1 102 ? 7.617 -8.587 -5.644 1.00 96.06 102 ARG A N 1
ATOM 785 C CA . ARG A 1 102 ? 9.020 -8.511 -6.078 1.00 96.06 102 ARG A CA 1
ATOM 786 C C . ARG A 1 102 ? 9.146 -8.837 -7.560 1.00 96.06 102 ARG A C 1
ATOM 788 O O . ARG A 1 102 ? 9.653 -8.004 -8.301 1.00 96.06 102 ARG A O 1
ATOM 795 N N . GLU A 1 103 ? 8.588 -9.961 -8.007 1.00 97.56 103 GLU A N 1
ATOM 796 C CA . GLU A 1 103 ? 8.621 -10.368 -9.419 1.00 97.56 103 GLU A CA 1
ATOM 797 C C . GLU A 1 103 ? 8.051 -9.276 -10.338 1.00 97.56 103 GLU A C 1
ATOM 799 O O . GLU A 1 103 ? 8.675 -8.865 -11.318 1.00 97.56 103 GLU A O 1
ATOM 804 N N . LYS A 1 104 ? 6.881 -8.729 -9.988 1.00 96.19 104 LYS A N 1
ATOM 805 C CA . LYS A 1 104 ? 6.270 -7.634 -10.752 1.00 96.19 104 LYS A CA 1
ATOM 806 C C . LYS A 1 104 ? 7.097 -6.354 -10.719 1.00 96.19 104 LYS A C 1
ATOM 808 O O . LYS A 1 104 ? 7.156 -5.653 -11.729 1.00 96.19 104 LYS A O 1
ATOM 813 N N . ALA A 1 105 ? 7.705 -6.021 -9.582 1.00 94.75 105 ALA A N 1
ATOM 814 C CA . ALA A 1 105 ? 8.561 -4.847 -9.474 1.00 94.75 105 ALA A CA 1
ATOM 815 C C . ALA A 1 105 ? 9.821 -4.999 -10.335 1.00 94.75 105 ALA A C 1
ATOM 817 O O . ALA A 1 105 ? 10.275 -4.013 -10.908 1.00 94.75 105 ALA A O 1
ATOM 818 N N . ASP A 1 106 ? 10.373 -6.205 -10.452 1.00 95.75 106 ASP A N 1
ATOM 819 C CA . ASP A 1 106 ? 11.543 -6.495 -11.284 1.00 95.75 106 ASP A CA 1
ATOM 820 C C . ASP A 1 106 ? 11.210 -6.326 -12.769 1.00 95.75 106 ASP A C 1
ATOM 822 O O . ASP A 1 106 ? 11.927 -5.629 -13.490 1.00 95.75 106 ASP A O 1
ATOM 826 N N . ILE A 1 107 ? 10.062 -6.860 -13.200 1.00 95.75 107 ILE A N 1
ATOM 827 C CA . ILE A 1 107 ? 9.534 -6.648 -14.554 1.00 95.75 107 ILE A CA 1
ATOM 828 C C . ILE A 1 107 ? 9.311 -5.155 -14.810 1.00 95.75 107 ILE A C 1
ATOM 830 O O . ILE A 1 107 ? 9.739 -4.630 -15.836 1.00 95.75 107 ILE A O 1
ATOM 834 N N . LEU A 1 108 ? 8.669 -4.447 -13.878 1.00 93.38 108 LEU A N 1
ATOM 835 C CA . LEU A 1 108 ? 8.398 -3.020 -14.027 1.00 93.38 108 LEU A CA 1
ATOM 836 C C . LEU A 1 108 ? 9.689 -2.196 -14.099 1.00 93.38 108 LEU A C 1
ATOM 838 O O . LEU A 1 108 ? 9.771 -1.296 -14.929 1.00 93.38 108 LEU A O 1
ATOM 842 N N . ARG A 1 109 ? 10.711 -2.510 -13.292 1.00 92.00 109 ARG A N 1
ATOM 843 C CA . ARG A 1 109 ? 12.027 -1.855 -13.383 1.00 92.00 109 ARG A CA 1
ATOM 844 C C . ARG A 1 109 ? 12.658 -2.076 -14.748 1.00 92.00 109 ARG A C 1
ATOM 846 O O . ARG A 1 109 ? 13.033 -1.102 -15.391 1.00 92.00 109 ARG A O 1
ATOM 853 N N . HIS A 1 110 ? 12.666 -3.315 -15.235 1.00 93.00 110 HIS A N 1
ATOM 854 C CA . HIS A 1 110 ? 13.167 -3.618 -16.572 1.00 93.00 110 HIS A CA 1
ATOM 855 C C . HIS A 1 110 ? 12.430 -2.817 -17.658 1.00 93.00 110 HIS A C 1
ATOM 857 O O . HIS A 1 110 ? 13.068 -2.238 -18.538 1.00 93.00 110 HIS A O 1
ATOM 863 N N . LEU A 1 111 ? 11.098 -2.728 -17.575 1.00 91.88 111 LEU A N 1
ATOM 864 C CA . LEU A 1 111 ? 10.291 -1.949 -18.516 1.00 91.88 111 LEU A CA 1
ATOM 865 C C . LEU A 1 111 ? 10.602 -0.448 -18.449 1.00 91.88 111 LEU A C 1
ATOM 867 O O . LEU A 1 111 ? 10.751 0.195 -19.485 1.00 91.88 111 LEU A O 1
ATOM 871 N N . LEU A 1 112 ? 10.740 0.105 -17.243 1.00 88.50 112 LEU A N 1
ATOM 872 C CA . LEU A 1 112 ? 11.050 1.520 -17.040 1.00 88.50 112 LEU A CA 1
ATOM 873 C C . LEU A 1 112 ? 12.475 1.892 -17.478 1.00 88.50 112 LEU A C 1
ATOM 875 O O . LEU A 1 112 ? 12.700 3.016 -17.916 1.00 88.50 112 LEU A O 1
ATOM 879 N N . GLU A 1 113 ? 13.432 0.974 -17.363 1.00 88.31 113 GLU A N 1
ATOM 880 C CA . GLU A 1 113 ? 14.827 1.198 -17.758 1.00 88.31 113 GLU A CA 1
ATOM 881 C C . GLU A 1 113 ? 15.041 1.075 -19.270 1.00 88.31 113 GLU A C 1
ATOM 883 O O . GLU A 1 113 ? 15.866 1.796 -19.827 1.00 88.31 113 GLU A O 1
ATOM 888 N N . ASN A 1 114 ? 14.305 0.176 -19.935 1.00 89.81 114 ASN A N 1
ATOM 889 C CA . ASN A 1 114 ? 14.573 -0.200 -21.329 1.00 89.81 114 ASN A CA 1
ATOM 890 C C . ASN A 1 114 ? 13.502 0.272 -22.325 1.00 89.81 114 ASN A C 1
ATOM 892 O O . ASN A 1 114 ? 13.754 0.253 -23.526 1.00 89.81 114 ASN A O 1
ATOM 896 N N . TYR A 1 115 ? 12.317 0.681 -21.856 1.00 88.12 115 TYR A N 1
ATOM 897 C CA . TYR A 1 115 ? 11.160 0.972 -22.715 1.00 88.12 115 TYR A CA 1
ATOM 898 C C . TYR A 1 115 ? 10.349 2.198 -22.248 1.00 88.12 115 TYR A C 1
ATOM 900 O O . TYR A 1 115 ? 9.136 2.264 -22.447 1.00 88.12 115 TYR A O 1
ATOM 908 N N . ASN A 1 116 ? 11.002 3.186 -21.626 1.00 80.31 116 ASN A N 1
ATOM 909 C CA . ASN A 1 116 ? 10.366 4.400 -21.090 1.00 80.31 116 ASN A CA 1
ATOM 910 C C . ASN A 1 116 ? 10.738 5.674 -21.870 1.00 80.31 116 ASN A C 1
ATOM 912 O O . ASN A 1 116 ? 10.951 6.742 -21.297 1.00 80.31 116 ASN A O 1
ATOM 916 N N . ASP A 1 117 ? 10.805 5.575 -23.196 1.00 76.94 117 ASP A N 1
ATOM 917 C CA . ASP A 1 117 ? 11.149 6.699 -24.084 1.00 76.94 117 ASP A CA 1
ATOM 918 C C . ASP A 1 117 ? 9.983 7.696 -24.284 1.00 76.94 117 ASP A C 1
ATOM 920 O O . ASP A 1 117 ? 10.087 8.697 -25.002 1.00 76.94 117 ASP A O 1
ATOM 924 N N . GLY A 1 118 ? 8.846 7.443 -23.630 1.00 68.75 118 GLY A N 1
ATOM 925 C CA . GLY A 1 118 ? 7.646 8.268 -23.669 1.00 68.75 118 GLY A CA 1
ATOM 926 C C . GLY A 1 118 ? 7.767 9.536 -22.820 1.00 68.75 118 GLY A C 1
ATOM 927 O O . GLY A 1 118 ? 7.364 9.547 -21.662 1.00 68.75 118 GLY A O 1
ATOM 928 N N . ARG A 1 119 ? 8.220 10.620 -23.468 1.00 53.59 119 ARG A N 1
ATOM 929 C CA . ARG A 1 119 ? 8.351 12.029 -23.018 1.00 53.59 119 ARG A CA 1
ATOM 930 C C . ARG A 1 119 ? 9.768 12.414 -22.551 1.00 53.59 119 ARG A C 1
ATOM 932 O O . ARG A 1 119 ? 10.064 12.392 -21.357 1.00 53.59 119 ARG A O 1
ATOM 939 N N . PRO A 1 120 ? 10.637 12.864 -23.475 1.00 52.78 120 PRO A N 1
ATOM 940 C CA . PRO A 1 120 ? 11.977 13.318 -23.124 1.00 52.78 120 PRO A CA 1
ATOM 941 C C . PRO A 1 120 ? 11.942 14.615 -22.297 1.00 52.78 120 PRO A C 1
ATOM 943 O O . PRO A 1 120 ? 11.363 15.611 -22.726 1.00 52.78 120 PRO A O 1
ATOM 946 N N . ALA A 1 121 ? 12.629 14.639 -21.149 1.00 47.91 121 ALA A N 1
ATOM 947 C CA . ALA A 1 121 ? 13.027 15.885 -20.472 1.00 47.91 121 ALA A CA 1
ATOM 948 C C . ALA A 1 121 ? 14.241 16.557 -21.151 1.00 47.91 121 ALA A C 1
ATOM 950 O O . ALA A 1 121 ? 14.526 17.728 -20.924 1.00 47.91 121 ALA A O 1
ATOM 951 N N . ALA A 1 122 ? 14.944 15.829 -22.018 1.00 48.59 122 ALA A N 1
ATOM 952 C CA . ALA A 1 122 ? 16.058 16.326 -22.808 1.00 48.59 122 ALA A CA 1
ATOM 953 C C . ALA A 1 122 ? 15.955 15.754 -24.219 1.00 48.59 122 ALA A C 1
ATOM 955 O O . ALA A 1 122 ? 15.728 14.553 -24.372 1.00 48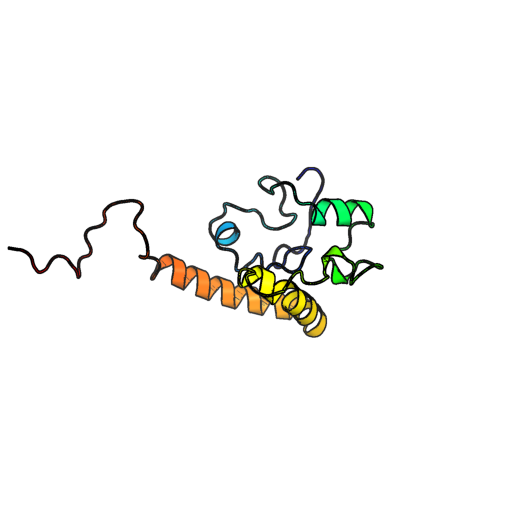.59 122 ALA A O 1
ATOM 956 N N . LYS A 1 123 ? 16.127 16.606 -25.239 1.00 45.72 123 LYS A N 1
ATOM 957 C CA . LYS A 1 123 ? 16.241 16.192 -26.643 1.00 45.72 123 LYS A CA 1
ATOM 958 C C . LYS A 1 123 ? 17.296 15.083 -26.739 1.00 45.72 123 LYS A C 1
ATOM 960 O O . LYS A 1 123 ? 18.485 15.363 -26.632 1.00 45.72 123 LYS A O 1
ATOM 965 N N . ARG A 1 124 ? 16.866 13.835 -26.905 1.00 50.19 124 ARG A N 1
ATOM 966 C CA . ARG A 1 124 ? 17.733 12.749 -27.355 1.00 50.19 124 ARG A CA 1
ATOM 967 C C . ARG A 1 124 ? 17.397 12.508 -28.813 1.00 50.19 124 ARG A C 1
ATOM 969 O O . ARG A 1 124 ? 16.228 12.350 -29.162 1.00 50.19 124 ARG A O 1
ATOM 976 N N . GLU A 1 125 ? 18.418 12.553 -29.655 1.00 49.59 125 GLU A N 1
ATOM 977 C CA . GLU A 1 125 ? 18.310 12.153 -31.050 1.00 49.59 125 GLU A CA 1
ATOM 978 C C . GLU A 1 125 ? 17.956 10.665 -31.082 1.00 49.59 125 GLU A C 1
ATOM 980 O O . GLU A 1 125 ? 18.728 9.805 -30.663 1.00 49.59 125 GLU A O 1
ATOM 985 N N . CYS A 1 126 ? 16.732 10.368 -31.509 1.00 47.94 126 CYS A N 1
ATOM 986 C CA . CYS A 1 126 ? 16.293 9.007 -31.758 1.00 47.94 126 CYS A CA 1
ATOM 987 C C . CYS A 1 126 ? 17.057 8.476 -32.979 1.00 47.94 126 CYS A C 1
ATOM 989 O O . CYS A 1 126 ? 16.857 8.953 -34.098 1.00 47.94 126 CYS A O 1
ATOM 991 N N . SER A 1 127 ? 17.911 7.471 -32.778 1.00 53.91 127 SER A N 1
ATOM 992 C CA . SER A 1 127 ? 18.714 6.845 -33.842 1.00 53.91 127 SER A CA 1
ATOM 993 C C . SER A 1 127 ? 17.868 6.180 -34.941 1.00 53.91 127 SER A C 1
ATOM 995 O O . SER A 1 127 ? 18.362 5.975 -36.048 1.00 53.91 127 SER A O 1
ATOM 997 N N . LEU A 1 128 ? 16.587 5.902 -34.666 1.00 54.09 128 LEU A N 1
ATOM 998 C CA . LEU A 1 128 ? 15.590 5.420 -35.631 1.00 54.09 128 LEU A CA 1
ATOM 999 C C . LEU A 1 128 ? 14.869 6.552 -36.390 1.00 54.09 128 LEU A C 1
ATOM 1001 O O . LEU A 1 128 ? 14.456 6.335 -37.525 1.00 54.09 128 LEU A O 1
ATOM 1005 N N . CYS A 1 129 ? 14.749 7.759 -35.818 1.00 52.88 129 CYS A N 1
ATOM 1006 C CA . CYS A 1 129 ? 14.104 8.912 -36.471 1.00 52.88 129 CYS A CA 1
ATOM 1007 C C . CYS A 1 129 ? 15.077 9.819 -37.244 1.00 52.88 129 CYS A C 1
ATOM 1009 O O . CYS A 1 129 ? 14.625 10.678 -37.995 1.00 52.88 129 CYS A O 1
ATOM 1011 N N . CYS A 1 130 ? 16.396 9.643 -37.123 1.00 48.69 130 CYS A N 1
ATOM 1012 C CA . CYS A 1 130 ? 17.391 10.442 -37.860 1.00 48.69 130 CYS A CA 1
ATOM 1013 C C . CYS A 1 130 ? 17.590 10.025 -39.334 1.00 48.69 130 CYS A C 1
ATOM 1015 O O . CYS A 1 130 ? 18.623 10.323 -39.930 1.00 48.69 130 CYS A O 1
ATOM 1017 N N . ARG A 1 131 ? 16.612 9.362 -39.964 1.00 49.09 131 ARG A N 1
ATOM 1018 C CA . ARG A 1 131 ? 16.585 9.173 -41.422 1.00 49.09 131 ARG A CA 1
ATOM 1019 C C . ARG A 1 131 ? 15.256 9.630 -41.993 1.00 49.09 131 ARG A C 1
ATOM 1021 O O . ARG A 1 131 ? 14.387 8.811 -42.255 1.00 49.09 131 ARG A O 1
ATOM 1028 N N . ALA A 1 132 ? 15.145 10.939 -42.174 1.00 45.59 132 ALA A N 1
ATOM 1029 C CA . ALA A 1 132 ? 14.492 11.606 -43.299 1.00 45.59 132 ALA A CA 1
ATOM 1030 C C . ALA A 1 132 ? 14.011 12.968 -42.817 1.00 45.59 132 ALA A C 1
ATOM 1032 O O . ALA A 1 132 ? 12.919 13.062 -42.287 1.00 45.59 132 ALA A O 1
ATOM 1033 N N . PHE A 1 133 ? 14.827 13.998 -42.996 1.00 38.59 133 PHE A N 1
ATOM 1034 C CA . PHE A 1 133 ? 14.432 15.184 -43.751 1.00 38.59 133 PHE A CA 1
ATOM 1035 C C . PHE A 1 133 ? 15.735 15.774 -44.294 1.00 38.59 133 PHE A C 1
ATOM 1037 O O . PHE A 1 133 ? 16.650 16.072 -43.526 1.00 38.59 133 PHE A O 1
ATOM 1044 N N . ALA A 1 134 ? 15.841 15.764 -45.623 1.00 37.88 134 ALA A N 1
ATOM 1045 C CA . ALA A 1 134 ? 16.867 16.477 -46.371 1.00 37.88 134 ALA A CA 1
ATOM 1046 C C . ALA A 1 134 ? 16.663 17.991 -46.241 1.00 37.88 134 ALA A C 1
ATOM 1048 O O . ALA A 1 134 ? 15.495 18.399 -46.032 1.00 37.88 134 ALA A O 1
#

Radius of gyration: 18.5 Å; chains: 1; bounding box: 36×32×64 Å

Sequence (134 aa):
MKNFTRLDLSLSLCGLNCMLCSMHISGHCPGCGGGEGNQSCKIARCSMEHGRPEYCNKCKEYPCETYEGIDAFDSFITHYNQKKDLEKRQGIGVPAYQEEQREKADILRHLLENYNDGRPAAKRECSLCCRAFA